Protein AF-A0A8E2JP15-F1 (afdb_monomer_lite)

pLDDT: mean 94.64, std 3.5, range [74.62, 97.44]

Organism: NCBI:txid574774

Foldseek 3Di:
DVVVDDWPDDDPPDPDVVVVPQPDWDDTDDPRDDATDHDVSPVVVPDDDDDDDDDDD

InterPro domains:
  IPR016161 Aldehyde/histidinol dehydrogenase [SSF53720] (2-53)
  IPR016162 Aldehyde dehydrogenase, N-terminal [G3DSA:3.40.605.10] (33-50)
  IPR016163 Aldehyde dehydrogenase, C-terminal [G3DSA:3.40.309.10] (1-32)

Radius of gyration: 16.9 Å; chains: 1; bounding box: 36×22×55 Å

Structure (mmCIF, N/CA/C/O backbone):
data_AF-A0A8E2JP15-F1
#
_entry.id   AF-A0A8E2JP15-F1
#
loop_
_atom_site.group_PDB
_atom_site.id
_atom_site.type_symbol
_atom_site.label_atom_id
_atom_site.label_alt_id
_atom_site.label_comp_id
_atom_site.label_asym_id
_atom_site.label_entity_id
_atom_site.label_seq_id
_atom_site.pdbx_PDB_ins_code
_atom_site.Cartn_x
_atom_site.Cartn_y
_atom_site.Cartn_z
_atom_site.occupancy
_atom_site.B_iso_or_equiv
_atom_site.auth_seq_id
_atom_site.auth_comp_id
_atom_site.auth_asym_id
_atom_site.auth_atom_id
_atom_site.pdbx_PDB_model_num
ATOM 1 N N . ILE A 1 1 ? 11.190 -6.674 -14.422 1.00 92.25 1 ILE A N 1
ATOM 2 C CA . ILE A 1 1 ? 11.335 -5.346 -13.771 1.00 92.25 1 ILE A 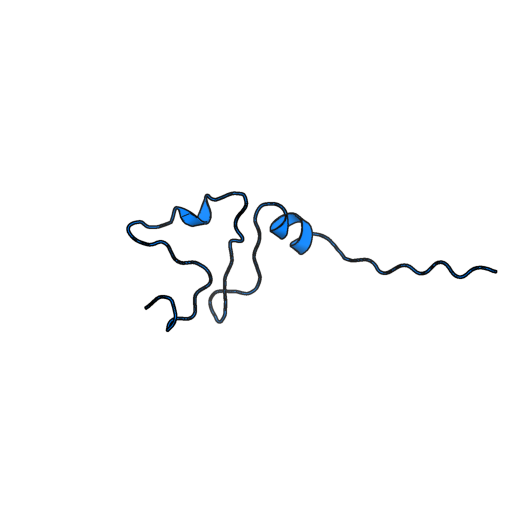CA 1
ATOM 3 C C . ILE A 1 1 ? 10.372 -5.270 -12.604 1.00 92.25 1 ILE A C 1
ATOM 5 O O . ILE A 1 1 ? 10.866 -5.260 -11.494 1.00 92.25 1 ILE A O 1
ATOM 9 N N . VAL A 1 2 ? 9.056 -5.353 -12.846 1.00 95.75 2 VAL A N 1
ATOM 10 C CA . VAL A 1 2 ? 8.014 -5.346 -11.799 1.00 95.75 2 VAL A CA 1
ATOM 11 C C . VAL A 1 2 ? 8.350 -6.268 -10.619 1.00 95.75 2 VAL A C 1
ATOM 13 O O . VAL A 1 2 ? 8.441 -5.789 -9.498 1.00 95.75 2 VAL A O 1
ATOM 16 N N . ASP A 1 3 ? 8.662 -7.539 -10.881 1.00 96.62 3 ASP A N 1
ATOM 17 C CA . ASP A 1 3 ? 8.909 -8.526 -9.811 1.00 96.62 3 ASP A CA 1
ATOM 18 C C . ASP A 1 3 ? 10.245 -8.350 -9.067 1.00 96.62 3 ASP A C 1
ATOM 20 O O . ASP A 1 3 ? 10.446 -8.925 -8.004 1.00 96.62 3 ASP A O 1
ATOM 24 N N . ASN A 1 4 ? 11.168 -7.558 -9.619 1.00 97.31 4 ASN A N 1
ATOM 25 C CA . ASN A 1 4 ? 12.523 -7.376 -9.084 1.00 97.31 4 ASN A CA 1
ATOM 26 C C . ASN A 1 4 ? 12.736 -5.977 -8.487 1.00 97.31 4 ASN A C 1
ATOM 28 O O . ASN A 1 4 ? 13.867 -5.608 -8.175 1.00 97.31 4 ASN A O 1
ATOM 32 N N . THR A 1 5 ? 11.678 -5.173 -8.371 1.00 96.38 5 THR A N 1
ATOM 33 C CA . THR A 1 5 ? 11.742 -3.809 -7.839 1.00 96.38 5 THR A CA 1
ATOM 34 C C . THR A 1 5 ? 10.700 -3.623 -6.752 1.00 96.38 5 THR A C 1
ATOM 36 O O . THR A 1 5 ? 9.547 -3.999 -6.936 1.00 96.38 5 THR A O 1
ATOM 39 N N . GLN A 1 6 ? 11.082 -2.991 -5.646 1.00 95.25 6 GLN A N 1
ATOM 40 C CA . GLN A 1 6 ? 10.142 -2.619 -4.598 1.00 95.25 6 GLN A CA 1
ATOM 41 C C . GLN A 1 6 ? 9.583 -1.220 -4.873 1.00 95.25 6 GLN A C 1
ATOM 43 O O . GLN A 1 6 ? 10.328 -0.244 -4.934 1.00 95.25 6 GLN A O 1
ATOM 48 N N . SER A 1 7 ? 8.267 -1.122 -5.028 1.00 94.94 7 SER A N 1
ATOM 49 C CA . SER A 1 7 ? 7.543 0.138 -5.205 1.00 94.94 7 SER A CA 1
ATOM 50 C C . SER A 1 7 ? 6.125 0.012 -4.647 1.00 94.94 7 SER A C 1
ATOM 52 O O . SER A 1 7 ? 5.634 -1.092 -4.413 1.00 94.94 7 SER A O 1
ATOM 54 N N . SER A 1 8 ? 5.464 1.142 -4.393 1.00 94.25 8 SER A N 1
ATOM 55 C CA . SER A 1 8 ? 4.082 1.157 -3.892 1.00 94.25 8 SER A CA 1
ATOM 56 C C . SER A 1 8 ? 3.030 1.042 -4.993 1.00 94.25 8 SER A C 1
ATOM 58 O O . SER A 1 8 ? 1.909 0.613 -4.740 1.00 94.25 8 SER A O 1
ATOM 60 N N . GLY A 1 9 ? 3.391 1.419 -6.217 1.00 94.56 9 GLY A N 1
ATOM 61 C CA . GLY A 1 9 ? 2.534 1.370 -7.388 1.00 94.56 9 GLY A CA 1
ATOM 62 C C . GLY A 1 9 ? 3.367 1.460 -8.658 1.00 94.56 9 GLY A C 1
ATOM 63 O O . GLY A 1 9 ? 4.424 2.093 -8.688 1.00 94.56 9 GLY A O 1
ATOM 64 N N . ILE A 1 10 ? 2.895 0.805 -9.715 1.00 95.94 10 ILE A N 1
ATOM 65 C CA . ILE A 1 10 ? 3.511 0.829 -11.042 1.00 95.94 10 ILE A CA 1
ATOM 66 C C . ILE A 1 10 ? 2.416 1.128 -12.060 1.00 95.94 10 ILE A C 1
ATOM 68 O O . ILE A 1 10 ? 1.300 0.620 -11.976 1.00 95.94 10 ILE A O 1
ATOM 72 N N . THR A 1 11 ? 2.742 1.960 -13.041 1.00 96.75 11 THR A N 1
ATOM 73 C CA . THR A 1 11 ? 1.952 2.120 -14.260 1.00 96.75 11 THR A CA 1
ATOM 74 C C . THR A 1 11 ? 2.814 1.690 -15.431 1.00 96.75 11 THR A C 1
ATOM 76 O O . THR A 1 11 ? 3.963 2.107 -15.533 1.00 96.75 11 THR A O 1
ATOM 79 N N . ILE A 1 12 ? 2.263 0.830 -16.282 1.00 96.69 12 ILE A N 1
ATOM 80 C CA . ILE A 1 12 ? 2.905 0.371 -17.513 1.00 96.69 12 ILE A CA 1
ATOM 81 C C . ILE A 1 12 ? 2.336 1.205 -18.665 1.00 96.69 12 ILE A C 1
ATOM 83 O O . ILE A 1 12 ? 1.146 1.519 -18.661 1.00 96.69 12 ILE A O 1
ATOM 87 N N . ASP A 1 13 ? 3.200 1.608 -19.599 1.00 96.81 13 ASP A N 1
ATOM 88 C CA . ASP A 1 13 ? 2.883 2.380 -20.815 1.00 96.81 13 ASP A CA 1
ATOM 89 C C . ASP A 1 13 ? 2.256 3.770 -20.604 1.00 96.81 13 ASP A C 1
ATOM 91 O O . ASP A 1 13 ? 1.910 4.462 -21.560 1.00 96.81 13 ASP A O 1
ATOM 95 N N . ASN A 1 14 ? 2.130 4.220 -19.357 1.00 96.00 14 ASN A N 1
ATOM 96 C CA . ASN A 1 14 ? 1.631 5.543 -19.009 1.00 96.00 14 ASN A CA 1
ATOM 97 C C . ASN A 1 14 ? 2.236 6.010 -17.673 1.00 96.00 14 ASN A C 1
ATOM 99 O O . ASN A 1 14 ? 2.964 5.268 -17.012 1.00 96.00 14 ASN A O 1
ATOM 103 N N . SER A 1 15 ? 1.923 7.231 -17.245 1.00 95.12 15 SER A N 1
ATOM 104 C CA . SER A 1 15 ? 2.351 7.784 -15.958 1.00 95.12 15 SER A CA 1
ATOM 105 C C . SER A 1 15 ? 1.163 8.324 -15.163 1.00 95.12 15 SER A C 1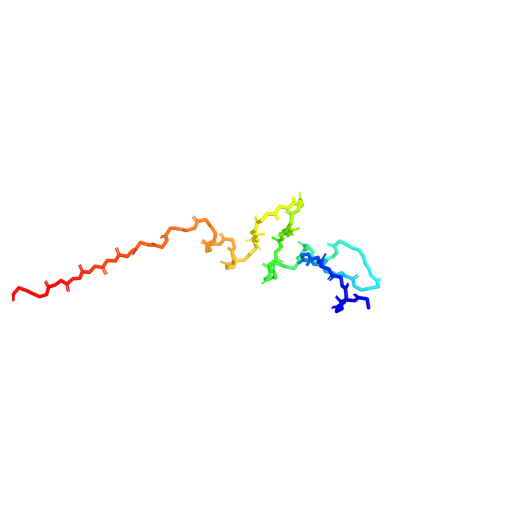
ATOM 107 O O . SER A 1 15 ? 0.140 8.699 -15.729 1.00 95.12 15 SER A O 1
ATOM 109 N N . MET A 1 16 ? 1.284 8.343 -13.832 1.00 93.31 16 MET A N 1
ATOM 110 C CA . MET A 1 16 ? 0.348 8.967 -12.875 1.00 93.31 16 MET A CA 1
ATOM 111 C C . MET A 1 16 ? -1.089 8.408 -12.806 1.00 93.31 16 MET A C 1
ATOM 113 O O . MET A 1 16 ? -1.753 8.588 -11.786 1.00 93.31 16 MET A O 1
ATOM 117 N N . ILE A 1 17 ? -1.585 7.699 -13.825 1.00 95.88 17 ILE A N 1
ATOM 118 C CA . ILE A 1 17 ? -3.001 7.311 -13.927 1.00 95.88 17 ILE A CA 1
ATOM 119 C C . ILE A 1 17 ? -3.478 6.385 -12.803 1.00 95.88 17 ILE A C 1
ATOM 121 O O . ILE A 1 17 ? -4.631 6.489 -12.383 1.00 95.88 17 ILE A O 1
ATOM 125 N N . HIS A 1 18 ? -2.609 5.519 -12.265 1.00 95.19 18 HIS A N 1
ATOM 126 C CA . HIS A 1 18 ? -2.993 4.598 -11.190 1.00 95.19 18 HIS A CA 1
ATOM 127 C C . HIS A 1 18 ? -3.406 5.344 -9.910 1.00 95.19 18 HIS A C 1
ATOM 129 O O . HIS A 1 18 ? -4.272 4.870 -9.180 1.00 95.19 18 HIS A O 1
ATOM 135 N N . GLY A 1 19 ? -2.866 6.549 -9.685 1.00 94.62 19 GLY A N 1
ATOM 136 C CA . GLY A 1 19 ? -3.245 7.408 -8.563 1.00 94.62 19 GLY A CA 1
ATOM 137 C C . GLY A 1 19 ? -4.671 7.959 -8.661 1.00 94.62 19 GLY A C 1
ATOM 138 O O . GLY A 1 19 ? -5.206 8.439 -7.673 1.00 94.62 19 GLY A O 1
ATOM 139 N N . SER A 1 20 ? -5.326 7.879 -9.822 1.00 93.81 20 SER A N 1
ATOM 140 C CA . SER A 1 20 ? -6.724 8.313 -9.989 1.00 93.81 20 SER A CA 1
ATOM 141 C C . SER A 1 20 ? -7.737 7.166 -9.864 1.00 93.81 20 SER A C 1
ATOM 143 O O . SER A 1 20 ? -8.949 7.388 -9.947 1.00 93.81 20 SER A O 1
ATOM 145 N N . VAL A 1 21 ? -7.277 5.929 -9.650 1.00 95.06 21 VAL A N 1
ATOM 146 C CA . VAL A 1 21 ? -8.149 4.756 -9.512 1.00 95.06 21 VAL A CA 1
ATOM 147 C C . VAL A 1 21 ? -8.735 4.726 -8.098 1.00 95.06 21 VAL A C 1
ATOM 149 O O . VAL A 1 21 ? -8.135 4.196 -7.170 1.00 95.06 21 VAL A O 1
ATOM 152 N N . LYS A 1 22 ? -9.943 5.282 -7.931 1.00 88.75 22 LYS A N 1
ATOM 153 C CA . LYS A 1 22 ? -10.606 5.494 -6.622 1.00 88.75 22 LYS A CA 1
ATOM 154 C C . LYS A 1 22 ? -10.711 4.263 -5.709 1.00 88.75 22 LYS A C 1
ATOM 156 O O . LYS A 1 22 ? -10.856 4.429 -4.501 1.00 88.75 22 LYS A O 1
ATOM 161 N N . GLY A 1 23 ? -10.722 3.054 -6.271 1.00 90.06 23 GLY A N 1
ATOM 162 C CA . GLY A 1 23 ? -10.834 1.800 -5.517 1.00 90.06 23 GLY A CA 1
ATOM 163 C C . GLY A 1 23 ? -9.502 1.109 -5.228 1.00 90.06 23 GLY A C 1
ATOM 164 O O . GLY A 1 23 ? -9.492 0.148 -4.46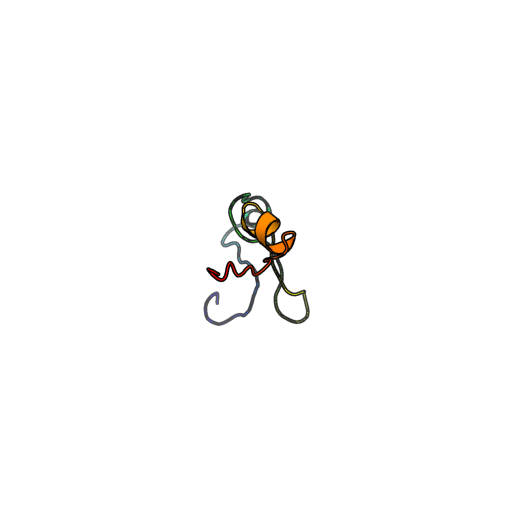8 1.00 90.06 23 GLY A O 1
ATOM 165 N N . ALA A 1 24 ? -8.403 1.566 -5.830 1.00 95.19 24 ALA A N 1
ATOM 166 C CA . ALA A 1 24 ? -7.088 0.970 -5.642 1.00 95.19 24 ALA A CA 1
ATOM 167 C C . ALA A 1 24 ? -6.326 1.700 -4.527 1.00 95.19 24 ALA A C 1
ATOM 169 O O . ALA A 1 24 ? -6.406 2.931 -4.454 1.00 95.19 24 ALA A O 1
ATOM 170 N N . PRO A 1 25 ? -5.570 0.978 -3.683 1.00 96.06 25 PRO A N 1
ATOM 171 C CA . PRO A 1 25 ? -4.754 1.599 -2.654 1.00 96.06 25 PRO A CA 1
ATOM 172 C C . PRO A 1 25 ? -3.679 2.492 -3.286 1.00 96.06 25 PRO A C 1
ATOM 174 O O . PRO A 1 25 ? -2.988 2.080 -4.216 1.00 96.06 25 PRO A O 1
ATOM 177 N N . PHE A 1 26 ? -3.519 3.705 -2.763 1.00 96.12 26 PHE A N 1
ATOM 178 C CA . PHE A 1 26 ? -2.452 4.627 -3.156 1.00 96.12 26 PHE A CA 1
ATOM 179 C C . PHE A 1 26 ? -1.639 5.047 -1.932 1.00 96.12 26 PHE A C 1
ATOM 181 O O . PHE A 1 26 ? -2.209 5.418 -0.905 1.00 96.12 26 PHE A O 1
ATOM 188 N N . GLY A 1 27 ? -0.313 4.964 -2.021 1.00 95.19 27 GLY A N 1
ATOM 189 C CA . GLY A 1 27 ? 0.572 5.140 -0.872 1.00 95.19 27 GLY A CA 1
ATOM 190 C C . GLY A 1 27 ? 2.046 4.946 -1.212 1.00 95.19 27 GLY A C 1
ATOM 191 O O . GLY A 1 27 ? 2.432 5.015 -2.380 1.00 95.19 27 GLY A O 1
ATOM 192 N N . GLY A 1 28 ? 2.864 4.700 -0.189 1.00 95.94 28 GLY A N 1
ATOM 193 C CA . GLY A 1 28 ? 4.319 4.552 -0.289 1.00 95.94 28 GLY A CA 1
ATOM 194 C C . GLY A 1 28 ? 4.841 3.321 0.454 1.00 95.94 28 GLY A C 1
ATOM 195 O O . GLY A 1 28 ? 4.122 2.686 1.226 1.00 95.94 28 GLY A O 1
ATOM 196 N N . VAL A 1 29 ? 6.102 2.976 0.191 1.00 96.56 29 VAL A N 1
ATOM 197 C CA . VAL A 1 29 ? 6.850 1.938 0.914 1.00 96.56 29 VAL A CA 1
ATOM 198 C C . VAL A 1 29 ? 8.311 2.377 1.071 1.00 96.56 29 VAL A C 1
ATOM 200 O O . VAL A 1 29 ? 8.879 2.961 0.147 1.00 96.56 29 VAL A O 1
ATOM 203 N N . GLY A 1 30 ? 8.920 2.105 2.229 1.00 95.06 30 GLY A N 1
ATOM 204 C CA . GLY A 1 30 ? 10.309 2.475 2.527 1.00 95.06 30 GLY A CA 1
ATOM 205 C C . GLY A 1 30 ? 10.472 3.967 2.828 1.00 95.06 30 GLY A C 1
ATOM 206 O O . GLY A 1 30 ? 9.627 4.569 3.485 1.00 95.06 30 GLY A O 1
ATOM 207 N N . GLU A 1 31 ? 11.546 4.574 2.320 1.00 95.44 31 GLU A N 1
ATO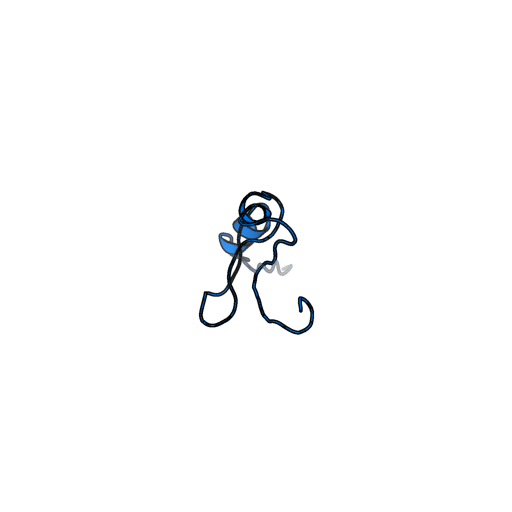M 208 C CA . GLU A 1 31 ? 11.870 5.995 2.542 1.00 95.44 31 GLU A CA 1
ATOM 209 C C . GLU A 1 31 ? 10.827 6.969 1.960 1.00 95.44 31 GLU A C 1
ATOM 211 O O . GLU A 1 31 ? 10.804 8.142 2.323 1.00 95.44 31 GLU A O 1
ATOM 216 N N . ALA A 1 32 ? 9.956 6.507 1.054 1.00 92.00 32 ALA A N 1
ATOM 217 C CA . ALA A 1 32 ? 8.931 7.347 0.439 1.00 92.00 32 ALA A CA 1
ATOM 218 C C . ALA A 1 32 ? 7.775 7.669 1.404 1.00 92.00 32 ALA A C 1
ATOM 220 O O . ALA A 1 32 ? 7.400 8.831 1.529 1.00 92.00 32 ALA A O 1
ATOM 221 N N . CYS A 1 33 ? 7.200 6.645 2.050 1.00 91.19 33 CYS A N 1
ATOM 222 C CA . CYS A 1 33 ? 6.323 6.708 3.228 1.00 91.19 33 CYS A CA 1
ATOM 223 C C . CYS A 1 33 ? 5.879 5.284 3.624 1.00 91.19 33 CYS A C 1
ATOM 225 O O . CYS A 1 33 ? 6.313 4.296 3.027 1.00 91.19 33 CYS A O 1
ATOM 227 N N . TYR A 1 34 ? 4.959 5.192 4.591 1.00 95.25 34 TYR A N 1
ATOM 228 C CA . TYR A 1 34 ? 4.240 3.968 4.931 1.00 95.25 34 TYR A CA 1
ATOM 229 C C . TYR A 1 34 ? 2.727 4.183 4.928 1.00 95.25 34 TYR A C 1
ATOM 231 O O . TYR A 1 34 ? 2.230 5.250 5.288 1.00 95.25 34 TYR A O 1
ATOM 239 N N . GLY A 1 35 ? 2.003 3.118 4.586 1.00 95.56 35 GLY A N 1
ATOM 240 C CA . GLY A 1 35 ? 0.546 3.112 4.529 1.00 95.56 35 GLY A CA 1
ATOM 241 C C . GLY A 1 35 ? 0.003 3.482 3.152 1.00 95.56 35 GLY A C 1
ATOM 242 O O . GLY A 1 35 ? 0.740 3.786 2.213 1.00 95.56 35 GLY A O 1
ATOM 243 N N . TYR A 1 36 ? -1.317 3.401 3.028 1.00 96.94 36 TYR A N 1
ATOM 244 C CA . TYR A 1 36 ? -2.036 3.630 1.783 1.00 96.94 36 TYR A CA 1
ATOM 245 C C . TYR A 1 36 ? -3.475 4.055 2.075 1.00 96.94 36 TYR A C 1
ATOM 247 O O . TYR A 1 36 ? -4.044 3.702 3.103 1.00 96.94 36 TYR A O 1
ATOM 255 N N . TYR A 1 37 ? -4.076 4.804 1.164 1.00 94.88 37 TYR A N 1
ATOM 256 C CA . TYR A 1 37 ? -5.460 5.262 1.257 1.00 94.88 37 TYR A CA 1
ATOM 257 C C . TYR A 1 37 ? -6.177 5.046 -0.085 1.00 94.88 37 TYR A C 1
ATOM 259 O O . TYR A 1 37 ? -5.736 4.225 -0.882 1.00 94.88 37 TYR A O 1
ATOM 267 N N . HIS A 1 38 ? -7.274 5.778 -0.303 1.00 96.50 38 HIS A N 1
ATOM 268 C CA . HIS A 1 38 ? -8.338 5.607 -1.305 1.00 96.50 38 HIS A CA 1
ATOM 269 C C . HIS A 1 38 ? -9.415 4.594 -0.933 1.00 96.50 38 HIS A C 1
ATOM 271 O O . HIS A 1 38 ? -9.161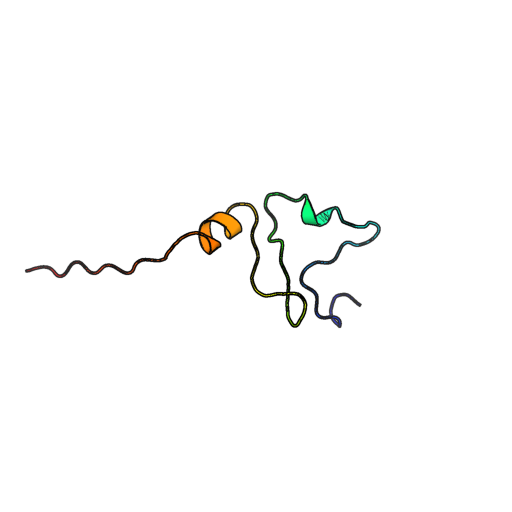 3.570 -0.302 1.00 96.50 38 HIS A O 1
ATOM 277 N N . GLY A 1 39 ? -10.648 4.918 -1.334 1.00 93.81 39 GLY A N 1
ATOM 278 C CA . GLY A 1 39 ? -11.828 4.085 -1.129 1.00 93.81 39 GLY A CA 1
ATOM 279 C C . GLY A 1 39 ? -11.935 3.544 0.298 1.00 93.81 39 GLY A C 1
ATOM 280 O O . GLY A 1 39 ? -11.765 4.274 1.277 1.00 93.81 39 GLY A O 1
ATOM 281 N N . ILE A 1 40 ? -12.175 2.236 0.398 1.00 95.31 40 ILE A N 1
ATOM 282 C CA . ILE A 1 40 ? -12.267 1.513 1.671 1.00 95.31 40 ILE A CA 1
ATOM 283 C C . ILE A 1 40 ? -10.962 1.553 2.473 1.00 95.31 40 ILE A C 1
ATOM 285 O O . ILE A 1 40 ? -10.997 1.586 3.699 1.00 95.31 40 ILE A O 1
ATOM 289 N N . HIS A 1 41 ? -9.807 1.611 1.806 1.00 96.50 41 HIS A N 1
ATOM 290 C CA . HIS A 1 41 ? -8.517 1.675 2.485 1.00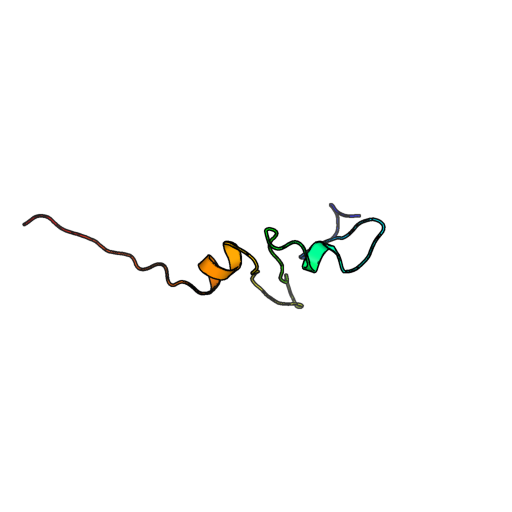 96.50 41 HIS A CA 1
ATOM 291 C C . HIS A 1 41 ? -8.346 2.991 3.242 1.00 96.50 41 HIS A C 1
ATOM 293 O O . HIS A 1 41 ? -7.852 2.986 4.364 1.00 96.50 41 HIS A O 1
ATOM 299 N N . GLY A 1 42 ? -8.827 4.100 2.669 1.00 95.81 42 GLY A N 1
ATOM 300 C CA . GLY A 1 42 ? -8.875 5.386 3.362 1.00 95.81 42 GLY A CA 1
ATOM 301 C C . GLY A 1 42 ? -9.754 5.326 4.612 1.00 95.81 42 GLY A C 1
ATOM 302 O O . GLY A 1 42 ? -9.321 5.749 5.678 1.00 95.81 42 GLY A O 1
ATOM 303 N N . ILE A 1 43 ? -10.949 4.734 4.509 1.00 96.38 43 ILE A N 1
ATOM 304 C CA . ILE A 1 43 ? -11.828 4.546 5.674 1.00 96.38 43 ILE A CA 1
ATOM 305 C C . ILE A 1 43 ? -11.128 3.715 6.748 1.00 96.38 43 ILE A C 1
ATOM 307 O O . ILE A 1 43 ? -11.120 4.123 7.903 1.00 96.38 43 ILE A O 1
ATOM 311 N N . ASN A 1 44 ? -10.497 2.601 6.379 1.00 95.81 44 ASN A N 1
ATOM 312 C CA . ASN A 1 44 ? -9.795 1.738 7.327 1.00 95.81 44 ASN A CA 1
ATOM 313 C C . ASN A 1 44 ? -8.615 2.451 8.003 1.00 95.81 44 ASN A C 1
ATOM 315 O O . ASN A 1 44 ? -8.447 2.308 9.210 1.00 95.81 44 ASN A O 1
ATOM 319 N N . VAL A 1 45 ? -7.828 3.235 7.256 1.00 96.00 45 VAL A N 1
ATOM 320 C CA . VAL A 1 45 ? -6.686 3.990 7.803 1.00 96.00 45 VAL A CA 1
ATOM 321 C C . VAL A 1 45 ? -7.125 5.109 8.744 1.00 96.00 45 VAL A C 1
ATOM 323 O O . VAL A 1 45 ? -6.460 5.350 9.748 1.00 96.00 45 VAL A O 1
ATOM 326 N N . PHE A 1 46 ? -8.246 5.773 8.460 1.00 96.88 46 PHE A N 1
ATOM 327 C CA . PHE A 1 46 ? -8.779 6.843 9.312 1.00 96.88 46 PHE A CA 1
ATOM 328 C C . PHE A 1 46 ? -9.794 6.357 10.357 1.00 96.88 46 PHE A C 1
ATOM 330 O O . PHE A 1 46 ? -10.368 7.172 11.080 1.00 96.88 46 PHE A O 1
ATOM 337 N N . SER A 1 47 ? -10.008 5.045 10.465 1.00 97.44 47 SER A N 1
ATOM 338 C CA . SER A 1 47 ? -10.865 4.437 11.484 1.00 97.44 47 SER A CA 1
ATOM 339 C C . SER A 1 47 ? -10.035 3.818 12.601 1.00 97.44 47 SER A C 1
ATOM 341 O O . SER A 1 47 ? -8.935 3.315 12.391 1.00 97.44 47 SER A O 1
ATOM 343 N N . HIS A 1 48 ? -10.598 3.798 13.807 1.00 96.62 48 HIS A N 1
ATOM 344 C CA . HIS A 1 48 ? -10.010 3.098 14.941 1.00 96.62 48 HIS A CA 1
ATOM 345 C C . HIS A 1 48 ? -10.740 1.772 15.177 1.00 96.62 48 HIS A C 1
ATOM 347 O O . HIS A 1 48 ? -11.929 1.758 15.502 1.00 96.62 48 HIS A O 1
ATOM 353 N N . LEU A 1 49 ? -10.027 0.651 15.033 1.00 96.50 49 LEU A N 1
ATOM 354 C CA . LEU A 1 49 ? -10.556 -0.671 15.368 1.00 96.50 49 LEU A CA 1
ATOM 355 C C . LEU A 1 49 ? -10.629 -0.823 16.890 1.00 96.50 49 LEU A C 1
ATOM 357 O O . LEU A 1 49 ? -9.632 -1.094 17.556 1.00 96.50 49 LEU A O 1
ATOM 361 N N . ARG A 1 50 ? -11.832 -0.635 17.438 1.00 96.81 50 ARG A N 1
ATOM 362 C CA . ARG A 1 50 ? -12.095 -0.723 18.875 1.00 96.81 50 ARG A CA 1
ATOM 363 C C . ARG A 1 50 ? -12.578 -2.119 19.262 1.00 96.81 50 ARG A C 1
ATOM 365 O O . ARG A 1 50 ? -13.710 -2.494 18.964 1.00 96.81 50 ARG A O 1
ATOM 372 N N . THR A 1 51 ? -11.754 -2.850 20.003 1.00 96.81 51 THR A N 1
ATOM 373 C CA . THR A 1 51 ? -12.141 -4.138 20.594 1.00 96.81 51 THR A CA 1
ATOM 374 C C . THR A 1 51 ? -13.194 -3.943 21.686 1.00 96.81 51 THR A C 1
ATOM 376 O O . THR A 1 51 ? -13.062 -3.062 22.538 1.00 96.81 51 THR A O 1
ATOM 379 N N . THR A 1 52 ? -14.234 -4.781 21.684 1.00 95.81 52 THR A N 1
ATOM 380 C CA . THR A 1 52 ? -15.253 -4.823 22.744 1.00 95.81 52 THR A CA 1
ATOM 381 C C . THR A 1 52 ? -15.519 -6.265 23.164 1.00 95.81 52 THR A C 1
ATOM 383 O O . THR A 1 52 ? -15.456 -7.170 22.335 1.00 95.81 52 THR A O 1
ATOM 386 N N . ILE A 1 53 ? -15.791 -6.475 24.453 1.00 95.44 53 ILE A N 1
ATOM 387 C CA . ILE A 1 53 ? -16.199 -7.762 25.022 1.00 95.44 53 ILE A CA 1
ATOM 388 C C . ILE A 1 53 ? -17.495 -7.552 25.802 1.00 95.44 53 ILE A C 1
ATOM 390 O O . ILE A 1 53 ? -17.618 -6.584 26.552 1.00 95.44 53 ILE A O 1
ATOM 394 N N . ASN A 1 54 ? -18.458 -8.450 25.614 1.00 94.50 54 ASN A N 1
ATOM 395 C CA . ASN A 1 54 ? -19.673 -8.508 26.415 1.00 94.50 54 ASN A CA 1
ATOM 396 C C . ASN A 1 54 ? -19.662 -9.843 27.167 1.00 94.50 54 ASN A C 1
ATOM 398 O O . ASN A 1 54 ? -19.867 -10.892 26.557 1.00 94.50 54 ASN A O 1
ATOM 402 N N . SER A 1 55 ? -19.317 -9.801 28.458 1.00 89.06 55 SER A N 1
ATOM 403 C CA . SER A 1 55 ? -19.340 -10.987 29.315 1.00 89.06 55 SER A CA 1
ATOM 404 C C . SER A 1 55 ? -20.758 -11.177 29.846 1.00 89.06 55 SER A C 1
ATOM 406 O O . SER A 1 55 ? -21.268 -10.247 30.476 1.00 89.06 55 SER A O 1
ATOM 408 N N . PRO A 1 56 ? -21.394 -12.342 29.633 1.00 85.44 56 PRO A N 1
ATOM 409 C CA . PRO A 1 56 ? -22.640 -12.651 30.318 1.00 85.44 56 PRO A CA 1
ATOM 410 C C . PRO A 1 56 ? -22.398 -12.693 31.835 1.00 85.44 56 PRO A C 1
ATOM 412 O O . PRO A 1 56 ? -21.324 -13.108 32.279 1.00 85.44 56 PRO A O 1
ATOM 415 N N . SER A 1 57 ? -23.381 -12.198 32.591 1.00 74.62 57 SER A N 1
ATOM 416 C CA . SER A 1 57 ? -23.431 -12.223 34.059 1.00 74.62 57 SER A CA 1
ATOM 417 C C . SER A 1 57 ? -23.669 -13.622 34.604 1.00 74.62 57 SER A C 1
ATOM 419 O O . SER A 1 57 ? -24.553 -14.293 34.021 1.00 74.62 57 SER A O 1
#

Secondary structure (DSSP, 8-state):
-GGGS--S---SSSSSGGGG-TTS-EE--TTS-S-EESHHHHHHHTS----------

Sequence (57 aa):
IVDNTQSSGITIDNSMIHGSVKGAPFGGVGEACYGYYHGIHGINVFSHLRTTINSPS